Protein AF-A0A701QPE3-F1 (afdb_monomer_lite)

Structure (mmCIF, N/CA/C/O backbone):
data_AF-A0A701QPE3-F1
#
_entry.id   AF-A0A701QPE3-F1
#
loop_
_atom_site.group_PDB
_atom_site.id
_atom_site.type_symbol
_atom_site.label_atom_id
_atom_site.label_alt_id
_atom_site.label_comp_id
_atom_site.label_asym_id
_atom_site.label_entity_id
_atom_site.label_seq_id
_atom_site.pdbx_PDB_ins_code
_atom_site.Cartn_x
_atom_site.Cartn_y
_atom_site.Cartn_z
_atom_site.occupancy
_atom_site.B_iso_or_equiv
_atom_site.auth_seq_id
_atom_site.auth_comp_id
_atom_site.auth_asym_id
_atom_site.auth_atom_id
_atom_site.pdbx_PDB_model_num
ATOM 1 N N . ASP A 1 1 ? -21.815 -2.351 5.061 1.00 74.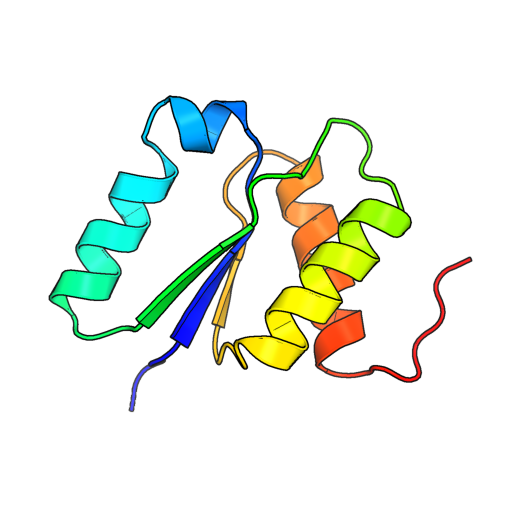88 1 ASP A N 1
ATOM 2 C CA . ASP A 1 1 ? -20.480 -2.675 5.598 1.00 74.88 1 ASP A CA 1
ATOM 3 C C . ASP A 1 1 ? -19.408 -1.903 4.856 1.00 74.88 1 ASP A C 1
ATOM 5 O O . ASP A 1 1 ? -19.615 -1.579 3.694 1.00 74.88 1 ASP A O 1
ATOM 9 N N . GLY A 1 2 ? -18.325 -1.533 5.539 1.00 92.88 2 GLY A N 1
ATOM 10 C CA . GLY A 1 2 ? -17.197 -0.796 4.960 1.00 92.88 2 GLY A CA 1
ATOM 11 C C . GLY A 1 2 ? -15.879 -1.509 5.247 1.00 92.88 2 GLY A C 1
ATOM 12 O O . GLY A 1 2 ? -15.818 -2.300 6.192 1.00 92.88 2 GLY A O 1
ATOM 13 N N . HIS A 1 3 ? -14.860 -1.212 4.440 1.00 98.19 3 HIS A N 1
ATOM 14 C CA . HIS A 1 3 ? -13.497 -1.737 4.572 1.00 98.19 3 HIS A CA 1
ATOM 15 C C . HIS A 1 3 ? -12.929 -1.520 5.984 1.00 98.19 3 HIS A C 1
ATOM 17 O O . HIS A 1 3 ? -13.230 -0.520 6.640 1.00 98.19 3 HIS A O 1
ATOM 23 N N . LYS A 1 4 ? -12.138 -2.481 6.463 1.00 98.38 4 LYS A N 1
ATOM 24 C CA . LYS A 1 4 ? -11.601 -2.578 7.826 1.00 98.38 4 LYS A CA 1
ATOM 25 C C . LYS A 1 4 ? -10.078 -2.606 7.870 1.00 98.38 4 LYS A C 1
ATOM 27 O O . LYS A 1 4 ? -9.531 -2.332 8.936 1.00 98.38 4 LYS A O 1
ATOM 32 N N . ARG A 1 5 ? -9.397 -2.920 6.762 1.00 98.81 5 ARG A N 1
ATOM 33 C CA . ARG A 1 5 ? -7.939 -3.097 6.698 1.00 98.81 5 ARG A CA 1
ATOM 34 C C . ARG A 1 5 ? -7.385 -2.481 5.412 1.00 98.81 5 ARG A C 1
ATOM 36 O O . ARG A 1 5 ? -7.495 -3.066 4.339 1.00 98.81 5 ARG A O 1
ATOM 43 N N . ALA A 1 6 ? -6.755 -1.316 5.520 1.00 98.88 6 ALA A N 1
ATOM 44 C CA . ALA A 1 6 ? -6.196 -0.594 4.381 1.00 98.88 6 ALA A CA 1
ATOM 45 C C . ALA A 1 6 ? -4.674 -0.755 4.286 1.00 98.88 6 ALA A C 1
ATOM 47 O O . ALA A 1 6 ? -3.954 -0.428 5.229 1.00 98.88 6 ALA A O 1
ATOM 48 N N . LEU A 1 7 ? -4.181 -1.198 3.131 1.00 98.94 7 LEU A N 1
ATOM 49 C CA . LEU A 1 7 ? -2.759 -1.133 2.791 1.00 98.94 7 LEU A CA 1
ATOM 50 C C . LEU A 1 7 ? -2.503 0.103 1.927 1.00 98.94 7 LEU A C 1
ATOM 52 O O . LEU A 1 7 ? -3.032 0.209 0.821 1.00 98.94 7 LEU A O 1
ATOM 56 N N . ILE A 1 8 ? -1.686 1.030 2.416 1.00 98.88 8 ILE A N 1
ATOM 57 C CA . ILE A 1 8 ? -1.265 2.215 1.673 1.00 98.88 8 ILE A CA 1
ATOM 58 C C . ILE A 1 8 ? 0.058 1.890 0.974 1.00 98.88 8 ILE A C 1
ATOM 60 O O . ILE A 1 8 ? 1.014 1.489 1.629 1.00 98.88 8 ILE A O 1
ATOM 64 N N . VAL A 1 9 ? 0.126 2.086 -0.342 1.00 98.88 9 VAL A N 1
ATOM 65 C CA . VAL A 1 9 ? 1.337 1.903 -1.156 1.00 98.88 9 VAL A CA 1
ATOM 66 C C . VAL A 1 9 ? 1.809 3.266 -1.644 1.00 98.88 9 VAL A C 1
ATOM 68 O O . VAL A 1 9 ? 1.071 3.979 -2.323 1.00 98.88 9 VAL A O 1
ATOM 71 N N . THR A 1 10 ? 3.028 3.649 -1.280 1.00 98.75 10 THR A N 1
ATOM 72 C CA . THR A 1 10 ? 3.584 4.979 -1.544 1.00 98.75 10 THR A CA 1
ATOM 73 C C . THR A 1 10 ? 5.110 4.936 -1.683 1.00 98.75 10 THR A C 1
ATOM 75 O O . THR A 1 10 ? 5.721 3.870 -1.604 1.00 98.75 10 THR A O 1
ATOM 78 N N . ASP A 1 11 ? 5.733 6.091 -1.899 1.00 98.25 11 ASP A N 1
ATOM 79 C CA . ASP A 1 11 ? 7.188 6.246 -1.911 1.00 98.25 11 ASP A CA 1
ATOM 80 C C . ASP A 1 11 ? 7.716 6.861 -0.600 1.00 98.25 11 ASP A C 1
ATOM 82 O O . ASP A 1 11 ? 6.969 7.396 0.230 1.00 98.25 11 ASP A O 1
ATOM 86 N N . ARG A 1 12 ? 9.041 6.802 -0.407 1.00 98.06 12 ARG A N 1
ATOM 87 C CA . ARG A 1 12 ? 9.696 7.357 0.790 1.00 98.06 12 ARG A CA 1
ATOM 88 C C . ARG A 1 12 ? 9.508 8.864 0.919 1.00 98.06 12 ARG A C 1
ATOM 90 O O . ARG A 1 12 ? 9.488 9.365 2.039 1.00 98.06 12 ARG A O 1
ATOM 97 N N . PHE A 1 13 ? 9.414 9.598 -0.189 1.00 97.94 13 PHE A N 1
ATOM 98 C CA . PHE A 1 13 ? 9.274 11.050 -0.147 1.00 97.94 13 PHE A CA 1
ATOM 99 C C . PHE A 1 13 ? 7.916 11.432 0.447 1.00 97.94 13 PHE A C 1
ATOM 101 O O . PHE A 1 13 ? 7.862 12.210 1.397 1.00 97.94 13 PHE A O 1
ATOM 108 N N . LEU A 1 14 ? 6.827 10.853 -0.052 1.00 98.31 14 LEU A N 1
ATOM 109 C CA . LEU A 1 14 ? 5.476 11.120 0.436 1.00 98.31 14 LEU A CA 1
ATOM 110 C C . LEU A 1 14 ? 5.279 10.625 1.869 1.00 98.31 14 LEU A C 1
ATOM 112 O O . LEU A 1 14 ? 4.657 11.323 2.673 1.00 98.31 14 LEU A O 1
ATOM 116 N N . PHE A 1 15 ? 5.856 9.471 2.208 1.00 98.50 15 PHE A N 1
ATOM 117 C CA . PHE A 1 15 ? 5.856 8.962 3.576 1.00 98.50 15 PHE A CA 1
ATOM 118 C C . PHE A 1 15 ? 6.582 9.911 4.539 1.00 98.50 15 PHE A C 1
ATOM 120 O O . PHE A 1 15 ? 5.986 10.383 5.503 1.00 98.50 15 PHE A O 1
ATOM 127 N N . ASN A 1 16 ? 7.835 10.273 4.244 1.00 98.38 16 ASN A N 1
ATOM 128 C CA . ASN A 1 16 ? 8.652 11.116 5.124 1.00 98.38 16 ASN A CA 1
ATOM 129 C C . ASN A 1 16 ? 8.108 12.544 5.280 1.00 98.38 16 ASN A C 1
ATOM 131 O O . ASN A 1 16 ? 8.384 13.194 6.284 1.00 98.38 16 ASN A O 1
ATOM 135 N N . ASN A 1 17 ? 7.357 13.044 4.294 1.00 98.3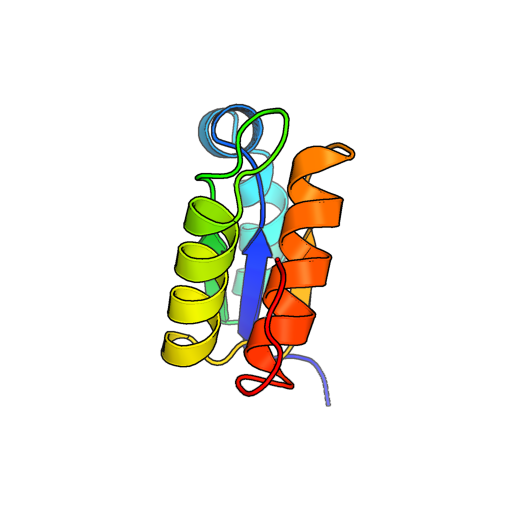8 17 ASN A N 1
ATOM 136 C CA . ASN A 1 17 ? 6.721 14.361 4.351 1.00 98.38 17 ASN A CA 1
ATOM 137 C C . ASN A 1 17 ? 5.290 14.325 4.932 1.00 98.38 17 ASN A C 1
ATOM 139 O O . ASN A 1 17 ? 4.591 15.335 4.881 1.00 98.38 17 ASN A O 1
ATOM 143 N N . GLY A 1 18 ? 4.836 13.188 5.474 1.00 98.19 18 GLY A N 1
ATOM 144 C CA . GLY A 1 18 ? 3.561 13.078 6.194 1.00 98.19 18 GLY A CA 1
ATOM 145 C C . GLY A 1 18 ? 2.309 13.038 5.310 1.00 98.19 18 GLY A C 1
ATOM 146 O O . GLY A 1 18 ? 1.193 13.139 5.817 1.00 98.19 18 GLY A O 1
ATOM 147 N N . TYR A 1 19 ? 2.441 12.862 3.991 1.00 98.56 19 TYR A N 1
ATOM 148 C CA . TYR A 1 19 ? 1.274 12.736 3.106 1.00 98.56 19 TYR A CA 1
ATOM 149 C C . TYR A 1 19 ? 0.498 11.440 3.380 1.00 98.56 19 TYR A C 1
ATOM 151 O O . TYR A 1 19 ? -0.732 11.436 3.357 1.00 98.56 19 TYR A O 1
ATOM 159 N N . ALA A 1 20 ? 1.198 10.348 3.707 1.00 98.44 20 ALA A N 1
ATOM 160 C CA . ALA A 1 20 ? 0.559 9.099 4.126 1.00 98.44 20 ALA A CA 1
ATOM 161 C C . ALA A 1 20 ? -0.210 9.258 5.454 1.00 98.44 20 ALA A C 1
ATOM 163 O O . ALA A 1 20 ? -1.269 8.650 5.637 1.00 98.44 20 ALA A O 1
ATOM 164 N N . ASP A 1 21 ? 0.265 10.121 6.358 1.00 98.38 21 ASP A N 1
ATOM 165 C CA . ASP A 1 21 ? -0.376 10.373 7.654 1.00 98.38 21 ASP A CA 1
ATOM 166 C C . ASP A 1 21 ? -1.740 11.046 7.501 1.00 98.38 21 ASP A C 1
ATOM 168 O O . ASP A 1 21 ? -2.659 10.751 8.267 1.00 98.38 21 ASP A O 1
ATOM 172 N N . GLN A 1 22 ? -1.914 11.892 6.480 1.00 98.50 22 GLN A N 1
ATOM 173 C CA . GLN A 1 22 ? -3.206 12.518 6.175 1.00 98.50 22 GLN A CA 1
ATOM 174 C C . GLN A 1 22 ? -4.288 11.470 5.879 1.00 98.50 22 GLN A C 1
ATOM 176 O O . GLN A 1 22 ? -5.429 11.621 6.313 1.00 98.50 22 GLN A O 1
ATOM 181 N N . ILE A 1 23 ? -3.924 10.382 5.193 1.00 98.50 23 ILE A N 1
ATOM 182 C CA . ILE A 1 23 ? -4.834 9.273 4.887 1.00 98.50 23 ILE A CA 1
ATOM 183 C C . ILE A 1 23 ? -5.037 8.397 6.124 1.00 98.50 23 ILE A C 1
ATOM 185 O O . ILE A 1 23 ? -6.172 8.152 6.539 1.00 98.50 23 ILE A O 1
ATOM 189 N N . THR A 1 24 ? -3.945 7.929 6.737 1.00 98.56 24 THR A N 1
ATOM 190 C CA . THR A 1 24 ? -4.038 6.970 7.847 1.00 98.56 24 THR A CA 1
ATOM 191 C C . THR A 1 24 ? -4.730 7.565 9.070 1.00 98.56 24 THR A C 1
ATOM 193 O O . THR A 1 24 ? -5.452 6.847 9.753 1.00 98.56 24 THR A O 1
ATOM 196 N N . SER A 1 25 ? -4.601 8.871 9.318 1.00 98.56 25 SER A N 1
ATOM 197 C CA . SER A 1 25 ? -5.292 9.550 10.422 1.00 98.56 25 SER A CA 1
ATOM 198 C C . SER A 1 25 ? -6.814 9.498 10.273 1.00 98.56 25 SER A C 1
ATOM 200 O O . SER A 1 25 ? -7.516 9.201 11.240 1.00 98.56 25 SER A O 1
ATOM 202 N N . VAL A 1 26 ? -7.335 9.727 9.061 1.00 98.62 26 VAL A N 1
ATOM 203 C CA . VAL A 1 26 ? -8.779 9.657 8.778 1.00 98.62 26 VAL A CA 1
ATOM 204 C C . VAL A 1 26 ? -9.288 8.221 8.909 1.00 98.62 26 VAL A C 1
ATOM 206 O O . VAL A 1 26 ? -10.314 7.981 9.545 1.00 98.62 26 VAL A O 1
ATOM 209 N N . LEU A 1 27 ? -8.552 7.257 8.353 1.00 98.50 27 LEU A N 1
ATOM 210 C CA . LEU A 1 27 ? -8.918 5.840 8.397 1.00 98.50 27 LEU A CA 1
ATOM 211 C C . LEU A 1 27 ? -8.914 5.288 9.830 1.00 98.50 27 LEU A C 1
ATOM 213 O O . LEU A 1 27 ? -9.889 4.666 10.254 1.00 98.50 27 LEU A O 1
ATOM 217 N N . LYS A 1 28 ? -7.872 5.585 10.613 1.00 98.25 28 LYS A N 1
ATOM 218 C CA . LYS A 1 28 ? -7.783 5.178 12.023 1.00 98.25 28 LYS A CA 1
ATOM 219 C C . LYS A 1 28 ? -8.898 5.790 12.867 1.00 98.25 28 LYS A C 1
ATOM 221 O O . LYS A 1 28 ? -9.476 5.088 13.694 1.00 98.25 28 LYS A O 1
ATOM 226 N N . ALA A 1 29 ? -9.253 7.057 12.636 1.00 98.31 29 ALA A N 1
ATOM 227 C CA . ALA A 1 29 ? -10.380 7.700 13.320 1.00 98.31 29 ALA A CA 1
ATOM 228 C C . ALA A 1 29 ? -11.729 7.014 13.023 1.00 98.31 29 ALA A C 1
ATOM 230 O O . ALA A 1 29 ? -12.628 7.039 13.861 1.0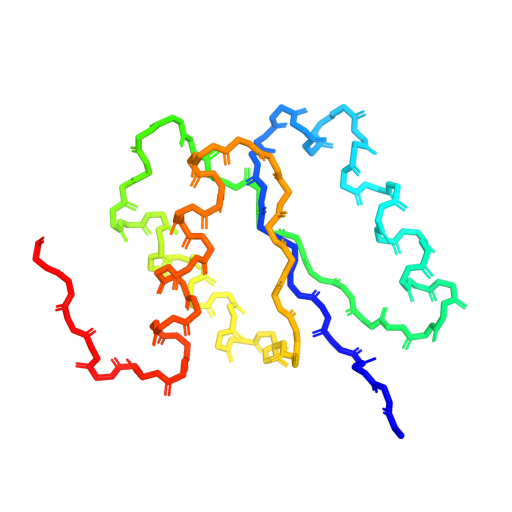0 98.31 29 ALA A O 1
ATOM 231 N N . ALA A 1 30 ? -11.857 6.359 11.865 1.00 97.62 30 ALA A N 1
ATOM 232 C CA . ALA A 1 30 ? -13.015 5.551 11.484 1.00 97.62 30 ALA A CA 1
ATOM 233 C C . ALA A 1 30 ? -12.919 4.069 11.917 1.00 97.62 30 ALA A C 1
ATOM 235 O O . ALA A 1 30 ? -13.803 3.276 11.588 1.00 97.62 30 ALA A O 1
ATOM 236 N N . GLY A 1 31 ? -11.869 3.679 12.651 1.00 98.00 31 GLY A N 1
ATOM 237 C CA . GLY A 1 31 ? -11.663 2.306 13.119 1.00 98.00 31 GLY A CA 1
ATOM 238 C C . GLY A 1 31 ? -11.148 1.338 12.049 1.00 98.00 31 GLY A C 1
ATOM 239 O O . GLY A 1 31 ? -11.383 0.136 12.160 1.00 98.00 31 GLY A O 1
ATOM 240 N N . VAL A 1 32 ? -10.485 1.845 11.007 1.00 98.69 32 VAL A N 1
ATOM 241 C CA . VAL A 1 32 ? -9.822 1.038 9.971 1.00 98.69 32 VAL A CA 1
ATOM 242 C C . VAL A 1 32 ? -8.369 0.801 10.384 1.00 98.69 32 VAL A C 1
ATOM 244 O O . VAL A 1 32 ? -7.638 1.749 10.676 1.00 98.69 32 VAL A O 1
ATOM 247 N N . GLU A 1 33 ? -7.937 -0.458 10.401 1.00 98.69 33 GLU A N 1
ATOM 248 C CA . GLU A 1 33 ? -6.527 -0.803 10.572 1.00 98.69 33 GLU A CA 1
ATOM 249 C C . GLU A 1 33 ? -5.748 -0.416 9.316 1.00 98.69 33 GLU A C 1
ATOM 251 O O . GLU A 1 33 ? -6.211 -0.633 8.197 1.00 98.69 33 GLU A O 1
ATOM 256 N N . THR A 1 34 ? -4.554 0.147 9.482 1.00 98.81 34 THR A N 1
ATOM 257 C CA . THR A 1 34 ? -3.752 0.634 8.356 1.00 98.81 34 THR A CA 1
ATOM 258 C C . THR A 1 34 ? -2.335 0.098 8.423 1.00 98.81 34 THR A C 1
ATOM 260 O O . THR A 1 34 ? -1.719 0.182 9.486 1.00 98.81 34 THR A O 1
ATOM 263 N N . GLU A 1 35 ? -1.799 -0.311 7.282 1.00 98.75 35 GLU A N 1
ATOM 264 C CA . GLU A 1 35 ? -0.378 -0.595 7.088 1.00 98.75 35 GLU A CA 1
ATOM 265 C C . GLU A 1 35 ? 0.160 0.236 5.917 1.00 98.75 35 GLU A C 1
ATOM 267 O O . GLU A 1 35 ? -0.588 0.536 4.983 1.00 98.75 35 GLU A O 1
ATOM 272 N N . VAL A 1 36 ? 1.434 0.638 5.960 1.00 98.81 36 VAL A N 1
ATOM 273 C CA . VAL A 1 36 ? 2.036 1.494 4.924 1.00 98.81 36 VAL A CA 1
ATOM 274 C C . VAL A 1 36 ? 3.281 0.842 4.330 1.00 98.81 36 VAL A C 1
ATOM 276 O O . VAL A 1 36 ? 4.298 0.681 4.997 1.00 98.81 36 VAL A O 1
ATOM 279 N N . PHE A 1 37 ? 3.231 0.547 3.033 1.00 98.75 37 PHE A N 1
ATOM 280 C CA . PHE A 1 37 ? 4.390 0.179 2.229 1.00 98.75 37 PHE A CA 1
ATOM 281 C C . PHE A 1 37 ? 4.940 1.417 1.516 1.00 98.75 37 PHE A C 1
ATOM 283 O O . PHE A 1 37 ? 4.312 1.938 0.598 1.00 98.75 37 PHE A O 1
ATOM 290 N N . PHE A 1 38 ? 6.116 1.890 1.929 1.00 98.44 38 PHE A N 1
ATOM 291 C CA . PHE A 1 38 ? 6.726 3.133 1.431 1.00 98.44 38 PHE A CA 1
ATOM 292 C C . PHE A 1 38 ? 8.056 2.915 0.692 1.00 98.44 38 PHE A C 1
ATOM 294 O O . PHE A 1 38 ? 8.857 3.837 0.542 1.00 98.44 38 PHE A O 1
ATOM 301 N N . GLU A 1 39 ? 8.338 1.684 0.264 1.00 98.12 39 GLU A N 1
ATOM 302 C CA . GLU A 1 39 ? 9.597 1.333 -0.407 1.00 98.12 39 GLU A CA 1
ATOM 303 C C . GLU A 1 39 ? 9.515 1.411 -1.937 1.00 98.12 39 GLU A C 1
ATOM 305 O O . GLU A 1 39 ? 10.412 0.927 -2.621 1.00 98.12 39 GLU A O 1
ATOM 310 N N . VAL A 1 40 ? 8.454 2.009 -2.491 1.00 97.50 40 VAL A N 1
AT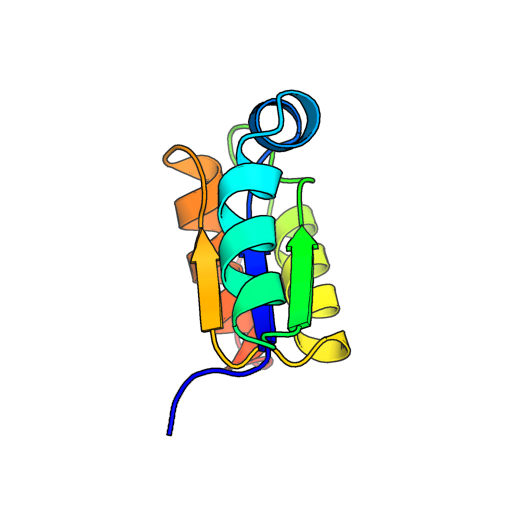OM 311 C CA . VAL A 1 40 ? 8.365 2.212 -3.937 1.00 97.50 40 VAL A CA 1
ATOM 312 C C . VAL A 1 40 ? 9.349 3.300 -4.375 1.00 97.50 40 VAL A C 1
ATOM 314 O O . VAL A 1 40 ? 9.371 4.400 -3.822 1.00 97.50 40 VAL A O 1
ATOM 317 N N . GLU A 1 41 ? 10.159 2.983 -5.382 1.00 92.06 41 GLU A N 1
ATOM 318 C CA . GLU A 1 41 ? 11.137 3.881 -6.007 1.00 92.06 41 GLU A CA 1
ATOM 319 C C . GLU A 1 41 ? 10.695 4.257 -7.429 1.00 92.06 41 GLU A C 1
ATOM 321 O O . GLU A 1 41 ? 9.727 3.703 -7.948 1.00 92.06 41 GLU A O 1
ATOM 326 N N . ALA A 1 42 ? 11.372 5.205 -8.082 1.00 87.00 42 ALA A N 1
ATOM 327 C CA . ALA A 1 42 ? 11.147 5.453 -9.510 1.00 87.00 42 ALA A CA 1
ATOM 328 C C . ALA A 1 42 ? 11.453 4.177 -10.318 1.00 87.00 42 ALA A C 1
ATOM 330 O O . ALA A 1 42 ? 12.423 3.494 -10.008 1.00 87.00 42 ALA A O 1
ATOM 331 N N . ASP A 1 43 ? 10.621 3.865 -11.317 1.00 83.31 43 ASP A N 1
ATOM 332 C CA . ASP A 1 43 ? 10.670 2.620 -12.101 1.00 83.31 43 ASP A CA 1
ATOM 333 C C . ASP A 1 43 ? 10.682 1.355 -11.214 1.00 83.31 43 ASP A C 1
ATOM 335 O O . ASP A 1 43 ? 11.720 0.719 -11.010 1.00 83.31 43 ASP A O 1
ATOM 339 N N . PRO A 1 44 ? 9.521 0.986 -10.635 1.00 79.38 44 PRO A N 1
ATOM 340 C CA . PRO A 1 44 ? 9.457 -0.006 -9.575 1.00 79.38 44 PRO A CA 1
ATOM 341 C C . PRO A 1 44 ? 9.900 -1.378 -10.081 1.00 79.38 44 PRO A C 1
ATOM 343 O O . PRO A 1 44 ? 9.392 -1.905 -11.070 1.00 79.38 44 PRO A O 1
ATOM 346 N N . THR A 1 45 ? 10.838 -1.985 -9.361 1.00 91.69 45 THR A N 1
ATOM 347 C CA . THR A 1 45 ? 11.333 -3.324 -9.681 1.00 91.69 45 THR A CA 1
ATOM 348 C C . THR A 1 45 ? 10.368 -4.404 -9.197 1.00 91.69 45 THR A C 1
ATOM 350 O O . THR A 1 45 ? 9.645 -4.240 -8.209 1.00 91.69 45 THR A O 1
ATOM 353 N N . LEU A 1 46 ? 10.404 -5.570 -9.846 1.00 92.62 46 LEU A N 1
ATOM 354 C CA . LEU A 1 46 ? 9.568 -6.703 -9.449 1.00 92.62 46 LEU A CA 1
ATOM 355 C C . LEU A 1 46 ? 9.876 -7.200 -8.023 1.00 92.62 46 LEU A C 1
ATOM 357 O O . LEU A 1 46 ? 8.990 -7.723 -7.352 1.00 92.62 46 LEU A O 1
ATOM 361 N N . SER A 1 47 ? 11.105 -7.023 -7.525 1.00 94.50 47 SER A N 1
ATOM 362 C CA . SER A 1 47 ? 11.462 -7.380 -6.144 1.00 94.50 47 SER A CA 1
ATOM 363 C C . SER A 1 47 ? 10.741 -6.504 -5.115 1.00 94.50 47 SER A C 1
ATOM 365 O O . SER A 1 47 ? 10.235 -7.028 -4.124 1.00 94.50 47 SER A O 1
ATOM 367 N N . VAL A 1 48 ? 10.625 -5.196 -5.371 1.00 96.19 48 VAL A N 1
ATOM 368 C CA . VAL A 1 48 ? 9.863 -4.261 -4.524 1.00 96.19 48 VAL A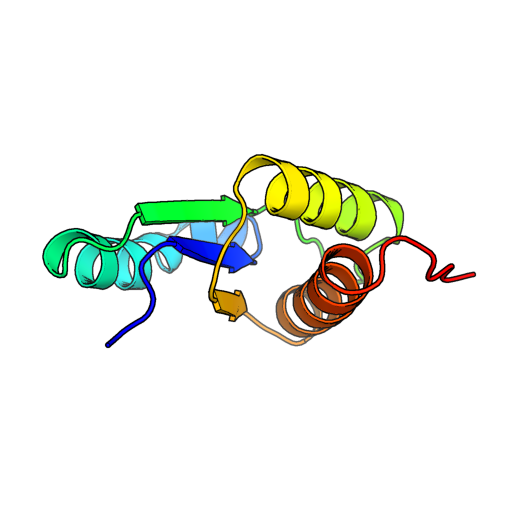 CA 1
ATOM 369 C C . VAL A 1 48 ? 8.378 -4.619 -4.532 1.00 96.19 48 VAL A C 1
ATOM 371 O O . VAL A 1 48 ? 7.746 -4.670 -3.477 1.00 96.19 48 VAL A O 1
ATOM 374 N N . VAL A 1 49 ? 7.828 -4.940 -5.705 1.00 96.19 49 VAL A N 1
ATOM 375 C CA . VAL A 1 49 ? 6.437 -5.394 -5.838 1.00 96.19 49 VAL A CA 1
ATOM 376 C C . VAL A 1 49 ? 6.191 -6.688 -5.058 1.00 96.19 49 VAL A C 1
ATOM 378 O O . VAL A 1 49 ? 5.231 -6.756 -4.295 1.00 96.19 49 VAL A O 1
ATOM 381 N N . ARG A 1 50 ? 7.071 -7.692 -5.173 1.00 96.00 50 ARG A N 1
ATOM 382 C CA . ARG A 1 50 ? 6.962 -8.951 -4.410 1.00 96.00 50 ARG A CA 1
ATOM 383 C C . ARG A 1 50 ? 6.983 -8.705 -2.905 1.00 96.00 50 ARG A C 1
ATOM 385 O O . ARG A 1 50 ? 6.143 -9.252 -2.201 1.00 96.00 50 ARG A O 1
ATOM 392 N N . LYS A 1 51 ? 7.861 -7.822 -2.424 1.00 97.75 51 LYS A N 1
ATOM 393 C CA . LYS A 1 51 ? 7.909 -7.438 -1.007 1.00 97.75 51 LYS A CA 1
ATOM 394 C C . LYS A 1 51 ? 6.602 -6.786 -0.538 1.00 97.75 51 LYS A C 1
ATOM 396 O O . LYS A 1 51 ? 6.106 -7.101 0.541 1.00 97.75 51 LYS A O 1
ATOM 401 N N . GLY A 1 52 ? 6.018 -5.907 -1.354 1.00 98.06 52 GLY A N 1
ATOM 402 C CA . GLY A 1 52 ? 4.709 -5.313 -1.068 1.00 98.06 52 GLY A CA 1
ATOM 403 C C . GLY A 1 52 ? 3.570 -6.339 -1.080 1.00 98.06 52 GLY A C 1
ATOM 404 O O . GLY A 1 52 ? 2.695 -6.295 -0.217 1.00 98.06 52 GLY A O 1
ATOM 405 N N . ALA A 1 53 ? 3.608 -7.311 -1.993 1.00 97.75 53 ALA A N 1
ATOM 406 C CA . ALA A 1 53 ? 2.643 -8.409 -2.040 1.00 97.75 53 ALA A CA 1
ATOM 407 C C . ALA A 1 53 ? 2.783 -9.365 -0.839 1.00 97.75 53 ALA A C 1
ATOM 409 O O . ALA A 1 53 ? 1.783 -9.816 -0.287 1.00 97.75 53 ALA A O 1
ATOM 410 N N . GLU A 1 54 ? 4.001 -9.657 -0.378 1.00 97.94 54 GLU A N 1
ATOM 411 C CA . GLU A 1 54 ? 4.244 -10.423 0.854 1.00 97.94 54 GLU A CA 1
ATOM 412 C C . GLU A 1 54 ? 3.672 -9.704 2.083 1.00 97.94 54 GLU A C 1
ATOM 414 O O . GLU A 1 54 ? 3.009 -10.325 2.919 1.00 97.94 54 GLU A O 1
ATOM 419 N N . LEU A 1 55 ? 3.851 -8.380 2.160 1.00 98.62 55 LEU A N 1
ATOM 420 C CA . LEU A 1 55 ? 3.227 -7.563 3.197 1.00 98.62 55 LEU A CA 1
ATOM 421 C C . LEU A 1 55 ? 1.697 -7.628 3.114 1.00 98.62 55 LEU A C 1
ATOM 423 O O . LEU A 1 55 ? 1.051 -7.826 4.141 1.00 98.62 55 LEU A O 1
ATOM 427 N N . ALA A 1 56 ? 1.116 -7.527 1.914 1.00 98.62 56 ALA A N 1
ATOM 428 C CA . ALA A 1 56 ? -0.325 -7.673 1.712 1.00 98.62 56 ALA A CA 1
ATOM 429 C C . ALA A 1 56 ? -0.829 -9.053 2.168 1.00 98.62 56 ALA A C 1
ATOM 431 O O . ALA A 1 56 ? -1.822 -9.133 2.882 1.00 98.62 56 ALA A O 1
ATOM 432 N N . ASN A 1 57 ? -0.114 -10.136 1.858 1.00 98.19 57 ASN A N 1
ATOM 433 C CA . ASN A 1 57 ? -0.466 -11.490 2.297 1.00 98.19 57 ASN A CA 1
ATOM 434 C C . ASN A 1 57 ? -0.438 -11.657 3.827 1.00 98.19 57 ASN A C 1
ATOM 436 O O . ASN A 1 57 ? -1.281 -12.355 4.397 1.00 98.19 57 ASN A O 1
ATOM 440 N N . SER A 1 58 ? 0.512 -11.002 4.500 1.00 98.38 58 SER A N 1
ATOM 441 C CA . SER A 1 58 ? 0.607 -10.993 5.964 1.00 98.38 58 SER A CA 1
ATOM 442 C C . SER A 1 58 ? -0.496 -10.139 6.600 1.00 98.38 58 SER A C 1
ATOM 444 O O . SER A 1 58 ? -1.203 -10.587 7.505 1.00 98.38 58 SER A O 1
ATOM 446 N N . PHE A 1 59 ? -0.680 -8.917 6.094 1.00 98.75 59 PHE A N 1
ATOM 447 C CA . PHE A 1 59 ? -1.609 -7.932 6.642 1.00 98.75 59 PHE A CA 1
ATOM 448 C C . PHE A 1 59 ? -3.072 -8.203 6.268 1.00 98.75 59 PHE A C 1
ATOM 450 O O . PHE A 1 59 ? -3.964 -7.804 7.014 1.00 98.75 59 PHE A O 1
ATOM 457 N N . LYS A 1 60 ? -3.334 -8.889 5.152 1.00 98.62 60 LYS A N 1
ATOM 458 C CA . LYS A 1 60 ? -4.666 -9.190 4.601 1.00 98.62 60 LYS A CA 1
ATOM 459 C C . LYS A 1 60 ? -5.549 -7.943 4.478 1.00 98.62 60 LYS A C 1
ATOM 461 O O . LYS A 1 60 ? -6.564 -7.849 5.175 1.00 98.62 60 LYS A O 1
ATOM 466 N N . PRO A 1 61 ? -5.146 -6.945 3.669 1.00 98.81 61 PRO A N 1
ATOM 467 C CA . PRO A 1 61 ? -5.977 -5.778 3.437 1.00 98.81 61 PRO A CA 1
ATOM 468 C C . PRO A 1 61 ? -7.268 -6.171 2.712 1.00 98.81 61 PRO A C 1
ATOM 470 O O . PRO A 1 61 ? -7.280 -7.073 1.875 1.00 98.81 61 PRO A O 1
ATOM 473 N N . ASP A 1 62 ? -8.346 -5.455 3.013 1.00 98.50 62 ASP A N 1
ATOM 474 C CA . ASP A 1 62 ? -9.589 -5.489 2.240 1.00 98.50 62 ASP A CA 1
ATOM 475 C C . ASP A 1 62 ? -9.721 -4.277 1.304 1.00 98.50 62 ASP A C 1
ATOM 477 O O . ASP A 1 62 ? -10.679 -4.192 0.537 1.00 98.50 62 ASP A O 1
ATOM 481 N N . VAL A 1 63 ? -8.754 -3.352 1.343 1.00 98.75 63 VAL A N 1
ATOM 482 C CA . VAL A 1 63 ? -8.584 -2.264 0.377 1.00 98.75 63 VAL A CA 1
ATOM 483 C C . VAL A 1 63 ? -7.103 -1.894 0.233 1.00 98.75 63 VAL A C 1
ATOM 485 O O . VAL A 1 63 ? -6.367 -1.815 1.219 1.00 98.75 63 VAL A O 1
ATOM 488 N N . ILE A 1 64 ? -6.661 -1.632 -1.000 1.00 98.88 64 ILE A N 1
ATOM 489 C CA . ILE A 1 64 ? -5.328 -1.093 -1.305 1.00 98.88 64 ILE A CA 1
ATOM 490 C C . ILE A 1 64 ? -5.484 0.354 -1.778 1.00 98.88 64 ILE A C 1
ATOM 492 O O . ILE A 1 64 ? -6.310 0.650 -2.639 1.00 98.88 64 ILE A O 1
ATOM 496 N N . ILE A 1 65 ? -4.683 1.259 -1.219 1.00 98.88 65 ILE A N 1
ATOM 497 C CA . ILE A 1 65 ? -4.686 2.688 -1.541 1.00 98.88 65 ILE A CA 1
ATOM 498 C C . ILE A 1 65 ? -3.313 3.058 -2.094 1.00 98.88 65 ILE A C 1
ATOM 500 O O . ILE A 1 65 ? -2.330 3.104 -1.357 1.00 98.88 65 ILE A O 1
ATOM 504 N N . ALA A 1 66 ? -3.241 3.356 -3.388 1.00 98.69 66 ALA A N 1
ATOM 505 C CA . ALA A 1 66 ? -2.035 3.910 -3.987 1.00 98.69 66 ALA A CA 1
ATOM 506 C C . ALA A 1 66 ? -1.964 5.425 -3.746 1.00 98.69 66 ALA A C 1
ATOM 508 O O . ALA A 1 66 ? -2.888 6.157 -4.101 1.00 98.69 66 ALA A O 1
ATOM 509 N N . LEU A 1 67 ? -0.858 5.895 -3.173 1.00 98.62 67 LEU A N 1
ATOM 510 C CA . LEU A 1 67 ? -0.580 7.308 -2.938 1.00 98.62 67 LEU A CA 1
ATOM 511 C C . LEU A 1 67 ? 0.724 7.697 -3.636 1.00 98.62 67 LEU A C 1
ATOM 513 O O . LEU A 1 67 ? 1.809 7.306 -3.207 1.00 98.62 67 LEU A O 1
ATOM 517 N N . GLY A 1 68 ? 0.613 8.515 -4.679 1.00 97.06 68 GLY A N 1
ATOM 518 C CA . GLY A 1 68 ? 1.747 9.107 -5.379 1.00 97.06 68 GLY A CA 1
ATOM 519 C C . GLY A 1 68 ? 1.541 9.170 -6.885 1.00 97.06 68 GLY A C 1
ATOM 520 O O . GLY A 1 68 ? 0.411 9.215 -7.368 1.00 97.06 68 GLY A O 1
ATOM 521 N N . GLY A 1 69 ? 2.652 9.222 -7.621 1.00 96.12 69 GLY A N 1
ATOM 522 C CA . GLY A 1 69 ? 2.656 9.251 -9.084 1.00 96.12 69 GLY A CA 1
ATOM 523 C C . GLY A 1 69 ? 2.485 7.871 -9.728 1.00 96.12 69 GLY A C 1
ATOM 524 O O . GLY A 1 69 ? 2.031 6.917 -9.098 1.00 96.12 69 GLY A O 1
ATOM 525 N N . GLY A 1 70 ? 2.886 7.767 -11.001 1.00 96.12 70 GLY A N 1
ATOM 526 C CA . GLY A 1 70 ? 2.791 6.528 -11.785 1.00 96.12 70 GLY A CA 1
ATOM 527 C C . GLY A 1 70 ? 3.460 5.333 -11.109 1.00 96.12 70 GLY A C 1
ATOM 528 O O . GLY A 1 70 ? 2.851 4.275 -11.031 1.00 96.12 70 GLY A O 1
ATOM 529 N N . SER A 1 71 ? 4.647 5.522 -10.521 1.00 96.06 71 SER A N 1
ATOM 530 C CA . SER A 1 71 ? 5.378 4.416 -9.891 1.00 96.06 71 SER A CA 1
ATOM 531 C C . SER A 1 71 ? 4.617 3.763 -8.713 1.00 96.06 71 SER A C 1
ATOM 533 O O . SER A 1 71 ? 4.281 2.583 -8.833 1.00 96.06 71 SER A O 1
ATOM 535 N N . PRO A 1 72 ? 4.236 4.472 -7.622 1.00 97.75 72 PRO A N 1
ATOM 536 C CA . PRO A 1 72 ? 3.399 3.880 -6.571 1.00 97.75 72 PRO A CA 1
ATOM 537 C C . PRO A 1 72 ? 2.081 3.291 -7.077 1.00 97.75 72 PRO A C 1
ATOM 539 O O . PRO A 1 72 ? 1.673 2.230 -6.607 1.00 97.75 72 PRO A O 1
ATOM 542 N N . MET A 1 73 ? 1.426 3.939 -8.049 1.00 98.25 73 MET A N 1
ATOM 543 C CA . MET A 1 73 ? 0.172 3.440 -8.622 1.00 98.25 73 MET A CA 1
ATOM 544 C C . MET A 1 73 ? 0.347 2.136 -9.401 1.00 98.25 73 MET A C 1
ATOM 546 O O . MET A 1 73 ? -0.484 1.239 -9.268 1.00 98.25 73 MET A O 1
ATOM 550 N N . ASP A 1 74 ? 1.399 2.008 -10.200 1.00 96.94 74 ASP A N 1
ATOM 551 C CA . ASP A 1 74 ? 1.643 0.807 -10.996 1.00 96.94 74 ASP A CA 1
ATOM 552 C C . ASP A 1 74 ? 2.153 -0.339 -10.122 1.00 96.94 74 ASP A C 1
ATOM 554 O O . ASP A 1 74 ? 1.647 -1.457 -10.230 1.00 96.94 74 ASP A O 1
ATOM 558 N N . ALA A 1 75 ? 3.039 -0.052 -9.164 1.00 97.69 75 ALA A N 1
ATOM 559 C CA . ALA A 1 75 ? 3.467 -1.025 -8.165 1.00 97.69 75 ALA A CA 1
ATOM 560 C C . ALA A 1 75 ? 2.272 -1.581 -7.371 1.00 97.69 75 ALA A C 1
ATOM 562 O O . ALA A 1 75 ? 2.140 -2.797 -7.238 1.00 97.69 75 ALA A O 1
ATOM 563 N N . ALA A 1 76 ? 1.359 -0.717 -6.910 1.00 98.50 76 ALA A N 1
ATOM 564 C CA . ALA A 1 76 ? 0.167 -1.126 -6.167 1.00 98.50 76 ALA A CA 1
ATOM 565 C C . ALA A 1 76 ? -0.763 -2.043 -6.978 1.00 98.50 76 ALA A C 1
ATOM 567 O O . ALA A 1 76 ? -1.285 -3.014 -6.431 1.00 98.50 76 ALA A O 1
ATOM 568 N N . LYS A 1 77 ? -0.956 -1.778 -8.279 1.00 97.88 77 LYS A N 1
ATOM 569 C CA . LYS A 1 77 ? -1.777 -2.638 -9.152 1.00 97.88 77 LYS A CA 1
ATOM 570 C C . LYS A 1 77 ? -1.177 -4.034 -9.286 1.00 97.88 77 LYS A C 1
ATOM 572 O O . LYS A 1 77 ? -1.910 -5.014 -9.221 1.00 97.88 77 LYS A O 1
ATOM 577 N N . ILE A 1 78 ? 0.142 -4.137 -9.449 1.00 96.94 78 ILE A N 1
ATOM 578 C CA . ILE A 1 78 ? 0.802 -5.443 -9.568 1.00 96.94 78 ILE A CA 1
ATOM 579 C C . ILE A 1 78 ? 0.788 -6.167 -8.214 1.00 96.94 78 ILE A C 1
ATOM 581 O O . ILE A 1 78 ? 0.463 -7.350 -8.170 1.00 96.94 78 ILE A O 1
ATOM 585 N N . MET A 1 79 ? 1.040 -5.463 -7.101 1.00 98.06 79 MET A N 1
ATOM 586 C CA . MET A 1 79 ? 0.898 -6.022 -5.747 1.00 98.06 79 MET A CA 1
ATOM 587 C C . MET A 1 79 ? -0.510 -6.573 -5.511 1.00 98.06 79 MET A C 1
ATOM 589 O O . MET A 1 79 ? -0.649 -7.654 -4.948 1.00 98.06 79 MET A O 1
ATOM 593 N N . TRP A 1 80 ? -1.543 -5.857 -5.967 1.00 98.62 80 TRP A N 1
ATOM 594 C CA . TRP A 1 80 ? -2.931 -6.303 -5.873 1.00 98.62 80 TRP A CA 1
ATOM 595 C C . TRP A 1 80 ? -3.165 -7.603 -6.645 1.00 98.62 80 TRP A C 1
ATOM 597 O O . TRP A 1 80 ? -3.700 -8.551 -6.077 1.00 98.62 80 TRP A O 1
ATOM 607 N N . VAL A 1 81 ? -2.694 -7.692 -7.894 1.00 98.25 81 VAL A N 1
ATOM 608 C CA . VAL A 1 81 ? -2.791 -8.937 -8.672 1.00 98.25 81 VAL A CA 1
ATOM 609 C C . VAL A 1 81 ? -2.053 -10.080 -7.973 1.00 98.25 81 VAL A C 1
ATOM 611 O O . VAL A 1 81 ? -2.607 -11.161 -7.856 1.00 98.25 81 VAL A O 1
ATOM 614 N N . MET A 1 82 ? -0.843 -9.857 -7.455 1.00 97.31 82 MET A N 1
ATOM 615 C CA . MET A 1 82 ? -0.086 -10.899 -6.743 1.00 97.31 82 MET A CA 1
ATOM 616 C C . MET A 1 82 ? -0.714 -11.302 -5.399 1.00 97.31 82 MET A C 1
ATOM 618 O O . MET A 1 82 ? -0.463 -12.405 -4.920 1.00 97.31 82 MET A O 1
ATOM 622 N N . TYR A 1 83 ? -1.495 -10.419 -4.776 1.00 98.12 83 TYR A N 1
ATOM 623 C CA . TYR A 1 83 ? -2.235 -10.711 -3.549 1.00 98.12 83 TYR A CA 1
ATOM 624 C C . TYR A 1 83 ? -3.479 -11.566 -3.823 1.00 98.12 83 TYR A C 1
ATOM 626 O O . TYR A 1 83 ? -3.687 -12.566 -3.143 1.00 98.12 83 TYR A O 1
ATOM 634 N N . GLU A 1 84 ? -4.276 -11.206 -4.831 1.00 98.31 84 GLU A N 1
ATOM 635 C CA . GLU A 1 84 ? -5.506 -11.936 -5.186 1.00 98.31 84 GLU A CA 1
ATOM 636 C C . GLU A 1 84 ? -5.225 -13.226 -5.975 1.00 98.31 84 GLU A C 1
ATOM 638 O O . GLU A 1 84 ? -5.963 -14.203 -5.865 1.00 98.31 84 GLU A O 1
ATOM 643 N N . HIS A 1 85 ? -4.145 -13.229 -6.761 1.00 97.31 85 HIS A N 1
ATOM 644 C CA . HIS A 1 85 ? -3.729 -14.308 -7.657 1.00 97.31 85 HIS A CA 1
ATOM 645 C C . HIS A 1 85 ? -2.246 -14.656 -7.435 1.00 97.31 85 HIS A C 1
ATOM 647 O O . HIS A 1 85 ? -1.404 -14.345 -8.290 1.00 97.31 85 HIS A O 1
ATOM 653 N N . PRO A 1 86 ? -1.887 -15.28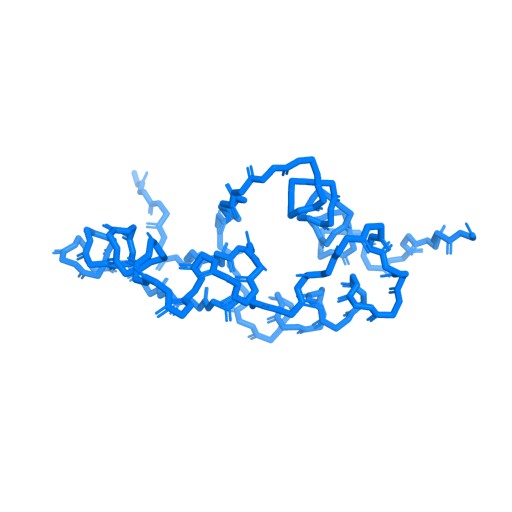1 -6.295 1.00 91.81 86 PRO A N 1
ATOM 654 C CA . PRO A 1 86 ? -0.499 -15.601 -5.942 1.00 91.81 86 PRO A CA 1
ATOM 655 C C . PRO A 1 86 ? 0.199 -16.555 -6.929 1.00 91.81 86 PRO A C 1
ATOM 657 O O . PRO A 1 86 ? 1.426 -16.644 -6.944 1.00 91.81 86 PRO A O 1
ATOM 660 N N . GLU A 1 87 ? -0.560 -17.250 -7.776 1.00 91.88 87 GLU A N 1
ATOM 661 C CA . GLU A 1 87 ? -0.082 -18.062 -8.896 1.00 91.88 87 GLU A CA 1
ATOM 662 C C . GLU A 1 87 ? 0.430 -17.242 -10.092 1.00 91.88 87 GLU A C 1
ATOM 664 O O . GLU A 1 87 ? 1.087 -17.789 -10.977 1.00 91.88 87 GLU A O 1
ATOM 669 N N . THR A 1 88 ? 0.145 -15.938 -10.141 1.00 90.62 88 THR A N 1
ATOM 670 C CA . THR A 1 88 ? 0.553 -15.075 -11.254 1.00 90.62 88 THR A CA 1
ATOM 671 C C . THR A 1 88 ? 2.065 -14.865 -11.251 1.00 90.62 88 THR A C 1
ATOM 673 O O . THR A 1 88 ? 2.686 -14.559 -10.228 1.00 90.62 88 THR A O 1
ATOM 676 N N . HIS A 1 89 ? 2.679 -14.987 -12.426 1.00 81.94 89 HIS A N 1
ATOM 677 C CA . HIS A 1 89 ? 4.102 -14.745 -12.624 1.00 81.94 89 HIS A CA 1
ATOM 678 C C . HIS A 1 89 ? 4.293 -13.605 -13.619 1.00 81.94 89 HIS A C 1
ATOM 680 O O . HIS A 1 89 ? 3.840 -13.676 -14.757 1.00 81.94 89 HIS A O 1
ATOM 686 N N . PHE A 1 90 ? 4.952 -12.548 -13.154 1.00 80.44 90 PHE A N 1
ATOM 687 C CA . PHE A 1 90 ? 5.425 -11.452 -13.989 1.00 80.44 90 PHE A CA 1
ATOM 688 C C . PHE A 1 90 ? 6.882 -11.743 -14.363 1.00 80.44 90 PHE A C 1
ATOM 690 O O . PHE A 1 90 ? 7.675 -12.083 -13.475 1.00 80.44 90 PHE A O 1
ATOM 697 N N . GLU A 1 91 ? 7.189 -11.658 -15.657 1.00 74.31 91 GLU A N 1
ATOM 698 C CA . GLU A 1 91 ? 8.533 -11.810 -16.239 1.00 74.31 91 GLU A CA 1
ATOM 699 C C . GLU A 1 91 ? 9.203 -10.450 -16.452 1.00 74.31 91 GLU A C 1
ATOM 701 O O . GLU A 1 91 ? 8.490 -9.492 -16.836 1.00 74.31 91 GLU A O 1
#

Sequence (91 aa):
DGHKRALIVTDRFLFNNGYADQITSVLKAAGVETEVFFEVEADPTLSVVRKGAELANSFKPDVIIALGGGSPMDAAKIMWVMYEHPETHFE

Radius of gyration: 12.59 Å; chains: 1; bounding box: 32×32×30 Å

Foldseek 3Di:
DDWAEEEEFEAPVCVVVCVVVVVVVVCVVVNHHYDYLHHFDPPGDVVSLVVLLVVCQVRVGPYYHQDDDPRSVVSRVSSVCCNVPVVDDDD

Secondary structure (DSSP, 8-state):
----EEEEEEEHHHHHTTHHHHHHHHHHHTT-EEEEEEEE-SS--HHHHHHHHHHHHHH--SEEEE-SSHHHHHHHHHHHHHHH-TT----

Organism: Salmonella derby (NCBI:txid28144)

pLDDT: mean 96.24, std 5.12, range [74.31, 98.94]

InterPro domains:
  IPR001670 Alcohol dehydrogenase, iron-type/glycerol dehydrogenase GldA [PF00465] (2-85)
  IPR039697 Iron-type alcohol dehydrogenase-like [PTHR11496] (2-91)